Protein AF-0000000082330318 (afdb_homodimer)

Radius of gyration: 19.02 Å; Cα contacts (8 Å, |Δi|>4): 328; chains: 2; bounding box: 31×71×36 Å

Sequence (180 aa):
MSTLNDEMADVRADVEDVRAHLREEVPKCFEFDVTVGNVTYNANSDSVSVTVEPSSQAREQLSDRLGGVNVKTDGQLEFEFRFSRSEREEMSTLNDEMADVRADVEDVRAHLREEVPKCFEFDVTVGNVTYNANSDSVSVTVEPSSQAREQLSDRLGGVNVKTDGQLEFEFRFSRSEREE

pLDDT: mean 93.22, std 12.31, range [31.97, 98.69]

Structure (mmCIF, N/CA/C/O backbone):
data_AF-0000000082330318-model_v1
#
loop_
_entity.id
_entity.type
_entity.pdbx_description
1 polymer 'Uncharacterized protein'
#
loop_
_atom_site.group_PDB
_atom_site.id
_atom_site.type_symbol
_atom_site.label_atom_id
_atom_site.label_alt_id
_atom_site.label_comp_id
_atom_site.label_asym_id
_atom_site.label_entity_id
_atom_site.label_seq_id
_atom_site.pdbx_PDB_ins_code
_atom_site.Cartn_x
_atom_site.Cartn_y
_atom_site.Cartn_z
_atom_site.occupancy
_atom_site.B_iso_or_equiv
_atom_site.auth_seq_id
_atom_site.auth_comp_id
_atom_site.auth_asym_id
_atom_site.auth_atom_id
_atom_site.pdbx_PDB_model_num
ATOM 1 N N . MET A 1 1 ? -15.172 15.914 15.523 1 62.19 1 MET A N 1
ATOM 2 C CA . MET A 1 1 ? -13.742 15.641 15.547 1 62.19 1 MET A CA 1
ATOM 3 C C . MET A 1 1 ? -13.031 16.328 14.383 1 62.19 1 MET A C 1
ATOM 5 O O . MET A 1 1 ? -13.633 16.547 13.336 1 62.19 1 MET A O 1
ATOM 9 N N . SER A 1 2 ? -11.961 16.969 14.664 1 83.94 2 SER A N 1
ATOM 10 C CA . SER A 1 2 ? -11.266 17.734 13.633 1 83.94 2 SER A CA 1
ATOM 11 C C . SER A 1 2 ? -10.703 16.828 12.547 1 83.94 2 SER A C 1
ATOM 13 O O . SER A 1 2 ? -10.367 15.672 12.812 1 83.94 2 SER A O 1
ATOM 15 N N . THR A 1 3 ? -10.883 17.234 11.305 1 91.5 3 THR A N 1
ATOM 16 C CA . THR A 1 3 ? -10.289 16.5 10.195 1 91.5 3 THR A CA 1
ATOM 17 C C . THR A 1 3 ? -8.773 16.672 10.18 1 91.5 3 THR A C 1
ATOM 19 O O . THR A 1 3 ? -8.242 17.562 10.859 1 91.5 3 THR A O 1
ATOM 22 N N . LEU A 1 4 ? -8.141 15.828 9.5 1 96.12 4 LEU A N 1
ATOM 23 C CA . LEU A 1 4 ? -6.699 15.977 9.328 1 96.12 4 LEU A CA 1
ATOM 24 C C . LEU A 1 4 ? -6.355 17.328 8.719 1 96.12 4 LEU A C 1
ATOM 26 O O . LEU A 1 4 ? -5.363 17.953 9.109 1 96.12 4 LEU A O 1
ATOM 30 N N . ASN A 1 5 ? -7.23 17.781 7.801 1 96.44 5 ASN A N 1
ATOM 31 C CA . ASN A 1 5 ? -6.965 19.078 7.18 1 96.44 5 ASN A CA 1
ATOM 32 C C . ASN A 1 5 ? -7.027 20.203 8.195 1 96.44 5 ASN A C 1
ATOM 34 O O . ASN A 1 5 ? -6.227 21.141 8.141 1 96.44 5 ASN A O 1
ATOM 38 N N . ASP A 1 6 ? -7.961 20.094 9.117 1 93.94 6 ASP A N 1
ATOM 39 C CA . ASP A 1 6 ? -8.031 21.078 10.188 1 93.94 6 ASP A CA 1
ATOM 40 C C . ASP A 1 6 ? -6.742 21.109 11 1 93.94 6 ASP A C 1
ATOM 42 O O . ASP A 1 6 ? -6.23 22.172 11.336 1 93.94 6 ASP A O 1
ATOM 46 N N . GLU A 1 7 ? -6.262 19.938 11.281 1 95.25 7 GLU A N 1
ATOM 47 C CA . GLU A 1 7 ? -5.043 19.828 12.078 1 95.25 7 GLU A CA 1
ATOM 48 C C . GLU A 1 7 ? -3.83 20.328 11.312 1 95.25 7 GLU A C 1
ATOM 50 O O . GLU A 1 7 ? -2.924 20.938 11.898 1 95.25 7 GLU A O 1
ATOM 55 N N . MET A 1 8 ? -3.822 20.156 9.992 1 95.94 8 MET A N 1
ATOM 56 C CA . MET A 1 8 ? -2.701 20.562 9.141 1 95.94 8 MET A CA 1
ATOM 57 C C . MET A 1 8 ? -2.645 22.078 8.992 1 95.94 8 MET A C 1
ATOM 59 O O . MET A 1 8 ? -1.617 22.625 8.602 1 95.94 8 MET A O 1
ATOM 63 N N . ALA A 1 9 ? -3.742 22.75 9.234 1 93.75 9 ALA A N 1
ATOM 64 C CA . ALA A 1 9 ? -3.789 24.203 9.109 1 93.75 9 ALA A CA 1
ATOM 65 C C . ALA A 1 9 ? -2.77 24.859 10.031 1 93.75 9 ALA A C 1
ATOM 67 O O . ALA A 1 9 ? -2.18 25.891 9.68 1 93.75 9 ALA A O 1
ATOM 68 N N . ASP A 1 10 ? -2.535 24.312 11.086 1 93.44 10 ASP A N 1
ATOM 69 C CA . ASP A 1 10 ? -1.471 24.719 11.992 1 93.44 10 ASP A CA 1
ATOM 70 C C . ASP A 1 10 ? -0.634 23.531 12.445 1 93.44 10 ASP A C 1
ATOM 72 O O . ASP A 1 10 ? -0.519 23.25 13.641 1 93.44 10 ASP A O 1
ATOM 76 N N . VAL A 1 11 ? -0.011 22.938 11.484 1 95.62 11 VAL A N 1
ATOM 77 C CA . VAL A 1 11 ? 0.671 21.672 11.727 1 95.62 11 VAL A CA 1
ATOM 78 C C . VAL A 1 11 ? 1.813 21.891 12.719 1 95.62 11 VAL A C 1
ATOM 80 O O . VAL A 1 11 ? 2.113 21.016 13.531 1 95.62 11 VAL A O 1
ATOM 83 N N . ARG A 1 12 ? 2.467 22.953 12.805 1 92.56 12 ARG A N 1
ATOM 84 C CA . ARG A 1 12 ? 3.551 23.219 13.742 1 92.56 12 ARG A CA 1
ATOM 85 C C . ARG A 1 12 ? 3.074 23.078 15.188 1 92.56 12 ARG A C 1
ATOM 87 O O . ARG A 1 12 ? 3.762 22.484 16.016 1 92.56 12 ARG A O 1
ATOM 94 N N . ALA A 1 13 ? 1.936 23.5 15.438 1 92 13 ALA A N 1
ATOM 95 C CA . ALA A 1 13 ? 1.382 23.453 16.781 1 92 13 ALA A CA 1
ATOM 96 C C . ALA A 1 13 ? 0.729 22.094 17.062 1 92 13 ALA A C 1
ATOM 98 O O . ALA A 1 13 ? 0.623 21.688 18.219 1 92 13 ALA A O 1
ATOM 99 N N . ASP A 1 14 ? 0.419 21.422 15.961 1 92.94 14 ASP A N 1
ATOM 100 C CA . ASP A 1 14 ? -0.429 20.25 16.125 1 92.94 14 ASP A CA 1
ATOM 101 C C . ASP A 1 14 ? 0.267 18.984 15.609 1 92.94 14 ASP A C 1
ATOM 103 O O . ASP A 1 14 ? -0.392 18.016 15.25 1 92.94 14 ASP A O 1
ATOM 107 N N . VAL A 1 15 ? 1.532 18.969 15.523 1 94.75 15 VAL A N 1
ATOM 108 C CA . VAL A 1 15 ? 2.27 17.906 14.844 1 94.75 15 VAL A CA 1
ATOM 109 C C . VAL A 1 15 ? 2.014 16.562 15.531 1 94.75 15 VAL A C 1
ATOM 111 O O . VAL A 1 15 ? 1.903 15.531 14.875 1 94.75 15 VAL A O 1
ATOM 114 N N . GLU A 1 16 ? 1.898 16.578 16.859 1 95.12 16 GLU A N 1
ATOM 115 C CA . GLU A 1 16 ? 1.678 15.32 17.562 1 95.12 16 GLU A CA 1
ATOM 116 C C . GLU A 1 16 ? 0.288 14.758 17.281 1 95.12 16 GLU A C 1
ATOM 118 O O . GLU A 1 16 ? 0.117 13.547 17.156 1 95.12 16 GLU A O 1
ATOM 123 N N . ASP A 1 17 ? -0.652 15.625 17.188 1 95.94 17 ASP A N 1
ATOM 124 C CA . ASP A 1 17 ? -1.999 15.188 16.828 1 95.94 17 ASP A CA 1
ATOM 125 C C . ASP A 1 17 ? -2.039 14.641 15.406 1 95.94 17 ASP A C 1
ATOM 127 O O . ASP A 1 17 ? -2.689 13.625 15.141 1 95.94 17 ASP A O 1
ATOM 131 N N . VAL A 1 18 ? -1.348 15.297 14.523 1 96.88 18 VAL A N 1
ATOM 132 C CA . VAL A 1 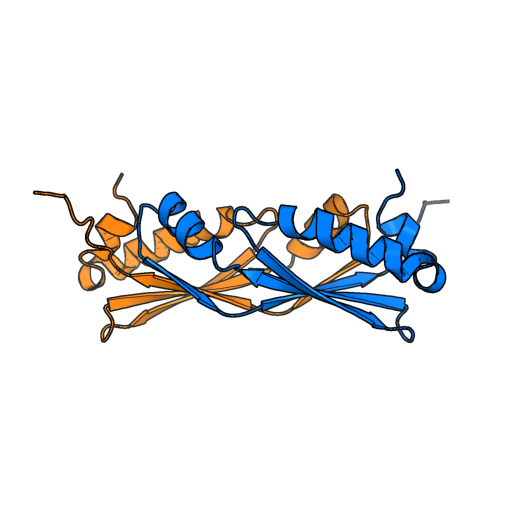18 ? -1.272 14.859 13.133 1 96.88 18 VAL A CA 1
ATOM 133 C C . VAL A 1 18 ? -0.635 13.469 13.055 1 96.88 18 VAL A C 1
ATOM 135 O O . VAL A 1 18 ? -1.151 12.578 12.383 1 96.88 18 VAL A O 1
ATOM 138 N N . ARG A 1 19 ? 0.433 13.312 13.781 1 97.06 19 ARG A N 1
ATOM 139 C CA . ARG A 1 19 ? 1.111 12.016 13.812 1 97.06 19 ARG A CA 1
ATOM 140 C C . ARG A 1 19 ? 0.176 10.922 14.305 1 97.06 19 ARG A C 1
ATOM 142 O O . ARG A 1 19 ? 0.109 9.844 13.719 1 97.06 19 ARG A O 1
ATOM 149 N N . ALA A 1 20 ? -0.522 11.219 15.375 1 96.31 20 ALA A N 1
ATOM 150 C CA . ALA A 1 20 ? -1.458 10.25 15.938 1 96.31 20 ALA A CA 1
ATOM 151 C C . ALA A 1 20 ? -2.572 9.922 14.945 1 96.31 20 ALA A C 1
ATOM 153 O O . ALA A 1 20 ? -2.945 8.758 14.781 1 96.31 20 ALA A O 1
ATOM 154 N N . HIS A 1 21 ? -3.004 10.891 14.297 1 96.81 21 HIS A N 1
ATOM 155 C CA . HIS A 1 21 ? -4.07 10.734 13.312 1 96.81 21 HIS A CA 1
ATOM 156 C C . HIS A 1 21 ? -3.625 9.852 12.156 1 96.81 21 HIS A C 1
ATOM 158 O O . HIS A 1 21 ? -4.355 8.945 11.742 1 96.81 21 HIS A O 1
ATOM 164 N N . LEU A 1 22 ? -2.486 10.094 11.656 1 97.25 22 LEU A N 1
ATOM 165 C CA . LEU A 1 22 ? -1.965 9.32 10.531 1 97.25 22 LEU A CA 1
ATOM 166 C C . LEU A 1 22 ? -1.711 7.871 10.938 1 97.25 22 LEU A C 1
ATOM 168 O O . LEU A 1 22 ? -1.995 6.949 10.172 1 97.25 22 LEU A O 1
ATOM 172 N N . ARG A 1 23 ? -1.254 7.645 12.148 1 97.31 23 ARG A N 1
ATOM 173 C CA . ARG A 1 23 ? -0.999 6.293 12.633 1 97.31 23 ARG A CA 1
ATOM 174 C C . ARG A 1 23 ? -2.299 5.508 12.773 1 97.31 23 ARG A C 1
ATOM 176 O O . ARG A 1 23 ? -2.311 4.285 12.633 1 97.31 23 ARG A O 1
ATOM 183 N N . GLU A 1 24 ? -3.344 6.227 12.984 1 96.81 24 GLU A N 1
ATOM 184 C CA . GLU A 1 24 ? -4.641 5.578 13.141 1 96.81 24 GLU A CA 1
ATOM 185 C C . GLU A 1 24 ? -5.32 5.363 11.789 1 96.81 24 GLU A C 1
ATOM 187 O O . GLU A 1 24 ? -5.898 4.301 11.539 1 96.81 24 GLU A O 1
ATOM 192 N N . GLU A 1 25 ? -5.23 6.309 10.898 1 97.25 25 GLU A N 1
ATOM 193 C CA . GLU A 1 25 ? -6.07 6.316 9.703 1 97.25 25 GLU A CA 1
ATOM 194 C C . GLU A 1 25 ? -5.355 5.668 8.523 1 97.25 25 GLU A C 1
ATOM 196 O O . GLU A 1 25 ? -5.992 5.035 7.676 1 97.25 25 GLU A O 1
ATOM 201 N N . VAL A 1 26 ? -4.039 5.801 8.438 1 97.5 26 VAL A N 1
ATOM 202 C CA . VAL A 1 26 ? -3.307 5.363 7.258 1 97.5 26 VAL A CA 1
ATOM 203 C C . VAL A 1 26 ? -3.43 3.85 7.102 1 97.5 26 VAL A C 1
ATOM 205 O O . VAL A 1 26 ? -3.67 3.35 6 1 97.5 26 VAL A O 1
ATOM 208 N N . PRO A 1 27 ? -3.395 3.049 8.18 1 98.19 27 PRO A N 1
ATOM 209 C CA . PRO A 1 27 ? -3.508 1.597 8.016 1 98.19 27 PRO A CA 1
ATOM 210 C C . PRO A 1 27 ? -4.867 1.169 7.465 1 98.19 27 PRO A C 1
ATOM 212 O O . PRO A 1 27 ? -4.973 0.125 6.816 1 98.19 27 PRO A O 1
ATOM 215 N N . LYS A 1 28 ? -5.801 1.982 7.621 1 97.69 28 LYS A N 1
ATOM 216 C CA . LYS A 1 28 ? -7.145 1.659 7.152 1 97.69 28 LYS A CA 1
ATOM 217 C C . LYS A 1 28 ? -7.238 1.759 5.633 1 97.69 28 LYS A C 1
ATOM 219 O O . LYS A 1 28 ? -8.219 1.314 5.035 1 97.69 28 LYS A O 1
ATOM 224 N N . CYS A 1 29 ? -6.281 2.324 5.051 1 98 29 CYS A N 1
ATOM 225 C CA . CYS A 1 29 ? -6.262 2.486 3.604 1 98 29 CYS A CA 1
ATOM 226 C C . CYS A 1 29 ? -5.77 1.217 2.918 1 98 29 CYS A C 1
ATOM 228 O O . CYS A 1 29 ? -5.617 1.186 1.695 1 98 29 CYS A O 1
ATOM 230 N N . PHE A 1 30 ? -5.531 0.139 3.652 1 98.31 30 PHE A N 1
ATOM 231 C CA . PHE A 1 30 ? -5.039 -1.138 3.148 1 98.31 30 PHE A CA 1
ATOM 232 C C . PHE A 1 30 ? -5.918 -2.285 3.633 1 98.31 30 PHE A C 1
ATOM 234 O O . PHE A 1 30 ? -6.406 -2.266 4.766 1 98.31 30 PHE A O 1
ATOM 241 N N . GLU A 1 31 ? -6.051 -3.293 2.822 1 97.75 31 GLU A N 1
ATOM 242 C CA . GLU A 1 31 ? -6.82 -4.48 3.186 1 97.75 31 GLU A CA 1
ATOM 243 C C . GLU A 1 31 ? -5.926 -5.535 3.834 1 97.75 31 GLU A C 1
ATOM 245 O O . GLU A 1 31 ? -6.324 -6.695 3.969 1 97.75 31 GLU A O 1
ATOM 250 N N . PHE A 1 32 ? -4.715 -5.203 4.098 1 98.31 32 PHE A N 1
ATOM 251 C CA . PHE A 1 32 ? -3.76 -6.016 4.844 1 98.31 32 PHE A CA 1
ATOM 252 C C . PHE A 1 32 ? -3.029 -5.168 5.883 1 98.31 32 PHE A C 1
ATOM 254 O O . PHE A 1 32 ? -3.029 -3.939 5.801 1 98.31 32 PHE A O 1
ATOM 261 N N . ASP A 1 33 ? -2.482 -5.816 6.828 1 98.31 33 ASP A N 1
ATOM 262 C CA . ASP A 1 33 ? -1.816 -5.117 7.926 1 98.31 33 ASP A CA 1
ATOM 263 C C . ASP A 1 33 ? -0.545 -4.422 7.445 1 98.31 33 ASP A C 1
ATOM 265 O O . ASP A 1 33 ? 0.233 -5 6.68 1 98.31 33 ASP A O 1
ATOM 269 N N . VAL A 1 34 ? -0.377 -3.203 7.906 1 98.62 34 VAL A N 1
ATOM 270 C CA . VAL A 1 34 ? 0.818 -2.445 7.547 1 98.62 34 VAL A CA 1
ATOM 271 C C . VAL A 1 34 ? 1.458 -1.865 8.805 1 98.62 34 VAL A C 1
ATOM 273 O O . VAL A 1 34 ? 0.799 -1.732 9.836 1 98.62 34 VAL A O 1
ATOM 276 N N . THR A 1 35 ? 2.752 -1.617 8.68 1 98 35 THR A N 1
ATOM 277 C CA . THR A 1 35 ? 3.496 -0.883 9.695 1 98 35 THR A CA 1
ATOM 278 C C . THR A 1 35 ? 3.717 0.564 9.266 1 98 35 THR A C 1
ATOM 280 O O . THR A 1 35 ? 4.203 0.823 8.164 1 98 35 THR A O 1
ATOM 283 N N . VAL A 1 36 ? 3.283 1.425 10.109 1 97.88 36 VAL A N 1
ATOM 284 C CA . VAL A 1 36 ? 3.57 2.84 9.906 1 97.88 36 VAL A CA 1
ATOM 285 C C . VAL A 1 36 ? 4.949 3.176 10.469 1 97.88 36 VAL A C 1
ATOM 287 O O . VAL A 1 36 ? 5.219 2.949 11.648 1 97.88 36 VAL A O 1
ATOM 290 N N . GLY A 1 37 ? 5.824 3.566 9.555 1 96.31 37 GLY A N 1
ATOM 291 C CA . GLY A 1 37 ? 7.176 3.918 9.961 1 96.31 37 GLY A CA 1
ATOM 292 C C . GLY A 1 37 ? 7.277 5.312 10.547 1 96.31 37 GLY A C 1
ATOM 293 O O . GLY A 1 37 ? 6.453 5.707 11.375 1 96.31 37 GLY A O 1
ATOM 294 N N . ASN A 1 38 ? 8.297 6 10.062 1 93.31 38 ASN A N 1
ATOM 295 C CA . ASN A 1 38 ? 8.562 7.34 10.57 1 93.31 38 ASN A CA 1
ATOM 296 C C . ASN A 1 38 ? 7.543 8.352 10.047 1 93.31 38 ASN A C 1
ATOM 298 O O . ASN A 1 38 ? 7.176 8.312 8.867 1 93.31 38 ASN A O 1
ATOM 302 N N . VAL A 1 39 ? 7.051 9.102 10.906 1 96.38 39 VAL A N 1
ATOM 303 C CA . VAL A 1 39 ? 6.254 10.273 10.57 1 96.38 39 VAL A CA 1
ATOM 304 C C . VAL A 1 39 ? 7.07 11.547 10.797 1 96.38 39 VAL A C 1
ATOM 306 O O . VAL A 1 39 ? 7.395 11.883 11.938 1 96.38 39 VAL A O 1
ATOM 309 N N . THR A 1 40 ? 7.41 12.25 9.75 1 97.19 40 THR A N 1
ATOM 310 C CA . THR A 1 40 ? 8.352 13.359 9.82 1 97.19 40 THR A CA 1
ATOM 311 C C . THR A 1 40 ? 7.684 14.672 9.414 1 97.19 40 THR A C 1
ATOM 313 O O . THR A 1 40 ? 6.945 14.711 8.422 1 97.19 40 THR A O 1
ATOM 316 N N . TYR A 1 41 ? 7.969 15.688 10.18 1 98 41 TYR A N 1
ATOM 317 C CA . TYR A 1 41 ? 7.504 17.031 9.875 1 98 41 TYR A CA 1
ATOM 318 C C . TYR A 1 41 ? 8.609 17.859 9.219 1 98 41 TYR A C 1
ATOM 320 O O . TYR A 1 41 ? 9.734 17.906 9.719 1 98 41 TYR A O 1
ATOM 328 N N . ASN A 1 42 ? 8.234 18.375 8.094 1 97.62 42 ASN A N 1
ATOM 329 C CA . ASN A 1 42 ? 9.117 19.312 7.418 1 97.62 42 ASN A CA 1
ATOM 330 C C . ASN A 1 42 ? 8.641 20.766 7.59 1 97.62 42 ASN A C 1
ATOM 332 O O . ASN A 1 42 ? 7.668 21.172 6.953 1 97.62 42 ASN A O 1
ATOM 336 N N . ALA A 1 43 ? 9.297 21.578 8.312 1 94.62 43 ALA A N 1
ATOM 337 C CA . ALA A 1 43 ? 8.898 22.938 8.664 1 94.62 43 ALA A CA 1
ATOM 338 C C . ALA A 1 43 ? 8.977 23.859 7.457 1 94.62 43 ALA A C 1
ATOM 340 O O . ALA A 1 43 ? 8.234 24.844 7.371 1 94.62 43 ALA A O 1
ATOM 341 N N . ASN A 1 44 ? 9.852 23.531 6.551 1 95.12 44 ASN A N 1
ATOM 342 C CA . ASN A 1 44 ? 10.031 24.406 5.387 1 95.12 44 ASN A CA 1
ATOM 343 C C . ASN A 1 44 ? 8.828 24.344 4.457 1 95.12 44 ASN A C 1
ATOM 345 O O . ASN A 1 44 ? 8.461 25.344 3.844 1 95.12 44 ASN A O 1
ATOM 349 N N . SER A 1 45 ? 8.164 23.219 4.387 1 94.38 45 SER A N 1
ATOM 350 C CA . SER A 1 45 ? 7.039 23.047 3.479 1 94.38 45 SER A CA 1
ATOM 351 C C . SER A 1 45 ? 5.73 22.875 4.246 1 94.38 45 SER A C 1
ATOM 353 O O . SER A 1 45 ? 4.672 22.703 3.646 1 94.38 45 SER A O 1
ATOM 355 N N . ASP A 1 46 ? 5.879 22.891 5.57 1 95.69 46 ASP A N 1
ATOM 356 C CA . ASP A 1 46 ? 4.734 22.609 6.434 1 95.69 46 ASP A CA 1
ATOM 357 C C . ASP A 1 46 ? 4.027 21.328 6.016 1 95.69 46 ASP A C 1
ATOM 359 O O . ASP A 1 46 ? 2.801 21.312 5.883 1 95.69 46 ASP A O 1
ATOM 363 N N . SER A 1 47 ? 4.781 20.281 5.789 1 97.62 47 SER A N 1
ATOM 364 C CA . SER A 1 47 ? 4.254 19 5.371 1 97.62 47 SER A CA 1
ATOM 365 C C . SER A 1 47 ? 4.637 17.891 6.359 1 97.62 47 SER A C 1
ATOM 367 O O . SER A 1 47 ? 5.598 18.047 7.117 1 97.62 47 SER A O 1
ATOM 369 N N . VAL A 1 48 ? 3.82 16.859 6.34 1 98.31 48 VAL A N 1
ATOM 370 C CA . VAL A 1 48 ? 4.105 15.672 7.133 1 98.31 48 VAL A CA 1
ATOM 371 C C . VAL A 1 48 ? 4.195 14.453 6.227 1 98.31 48 VAL A C 1
ATOM 373 O O . VAL A 1 48 ? 3.314 14.227 5.391 1 98.31 48 VAL A O 1
ATOM 376 N N . SER A 1 49 ? 5.254 13.734 6.383 1 98.19 49 SER A N 1
ATOM 377 C CA . SER A 1 49 ? 5.461 12.523 5.594 1 98.19 49 SER A CA 1
ATOM 378 C C . SER A 1 49 ? 5.402 11.273 6.469 1 98.19 49 SER A C 1
ATOM 380 O O . SER A 1 49 ? 5.898 11.281 7.598 1 98.19 49 SER A O 1
ATOM 382 N N . VAL A 1 50 ? 4.836 10.242 5.891 1 98.38 50 VAL A N 1
ATOM 383 C CA . VAL A 1 50 ? 4.75 8.969 6.598 1 98.38 50 VAL A CA 1
ATOM 384 C C . VAL A 1 50 ? 5.145 7.832 5.66 1 98.38 50 VAL A C 1
ATOM 386 O O . VAL A 1 50 ? 4.785 7.836 4.48 1 98.38 50 VAL A O 1
ATOM 389 N N . THR A 1 51 ? 5.91 6.953 6.156 1 98.44 51 THR A N 1
ATOM 390 C CA . THR A 1 51 ? 6.262 5.754 5.406 1 98.44 51 THR A CA 1
ATOM 391 C C . THR A 1 51 ? 5.445 4.559 5.887 1 98.44 51 THR A C 1
ATOM 393 O O . THR A 1 51 ? 5.191 4.414 7.086 1 98.44 51 THR A O 1
ATOM 396 N N . VAL A 1 52 ? 5.062 3.713 4.918 1 98.56 52 VAL A N 1
ATOM 397 C CA . VAL A 1 52 ? 4.254 2.541 5.234 1 98.56 52 VAL A CA 1
ATOM 398 C C . VAL A 1 52 ? 4.809 1.318 4.504 1 98.56 52 VAL A C 1
ATOM 400 O O . VAL A 1 52 ? 5.199 1.408 3.338 1 98.56 52 VAL A O 1
ATOM 403 N N . GLU A 1 53 ? 4.816 0.237 5.16 1 98.62 53 GLU A N 1
ATOM 404 C CA . GLU A 1 53 ? 5.215 -1.03 4.559 1 98.62 53 GLU A CA 1
ATOM 405 C C . GLU A 1 53 ? 4.367 -2.184 5.082 1 98.62 53 GLU A C 1
ATOM 407 O O . GLU A 1 53 ? 3.811 -2.105 6.18 1 98.62 53 GLU A O 1
ATOM 412 N N . PRO A 1 54 ? 4.242 -3.252 4.285 1 98.44 54 PRO A N 1
ATOM 413 C CA . PRO A 1 54 ? 3.525 -4.418 4.805 1 98.44 54 PRO A CA 1
ATOM 414 C C . PRO A 1 54 ? 4.133 -4.953 6.102 1 98.44 54 PRO A C 1
ATOM 416 O O . PRO A 1 54 ? 5.359 -4.984 6.242 1 98.44 54 PRO A O 1
ATOM 419 N N . SER A 1 55 ? 3.279 -5.277 7.035 1 97.88 55 SER A N 1
ATOM 420 C CA . SER A 1 55 ? 3.773 -5.82 8.297 1 97.88 55 SER A CA 1
ATOM 421 C C . SER A 1 55 ? 4.117 -7.301 8.156 1 97.88 55 SER A C 1
ATOM 423 O O . SER A 1 55 ? 3.953 -7.887 7.086 1 97.88 55 SER A O 1
ATOM 425 N N . SER A 1 56 ? 4.559 -7.914 9.266 1 95.12 56 SER A N 1
ATOM 426 C CA . SER A 1 56 ? 4.832 -9.352 9.273 1 95.12 56 SER A CA 1
ATOM 427 C C . SER A 1 56 ? 3.557 -10.156 9.078 1 95.12 56 SER A C 1
ATOM 429 O O . SER A 1 56 ? 3.594 -11.266 8.531 1 95.12 56 SER A O 1
ATOM 431 N N . GLN A 1 57 ? 2.436 -9.578 9.469 1 96.81 57 GLN A N 1
ATOM 432 C CA . GLN A 1 57 ? 1.159 -10.273 9.359 1 96.81 57 GLN A CA 1
ATOM 433 C C . GLN A 1 57 ? 0.579 -10.156 7.957 1 96.81 57 GLN A C 1
ATOM 435 O O . GLN A 1 57 ? -0.315 -10.922 7.582 1 96.81 57 GLN A O 1
ATOM 440 N N . ALA A 1 58 ? 1.095 -9.242 7.234 1 97.81 58 ALA A N 1
ATOM 441 C CA . ALA A 1 58 ? 0.553 -8.969 5.906 1 97.81 58 ALA A CA 1
ATOM 442 C C . ALA A 1 58 ? 0.666 -10.195 5.004 1 97.81 58 ALA A C 1
ATOM 444 O O . ALA A 1 58 ? -0.253 -10.492 4.238 1 97.81 58 ALA A O 1
ATOM 445 N N . ARG A 1 59 ? 1.674 -10.969 5.094 1 96.38 59 ARG A N 1
ATOM 446 C CA . ARG A 1 59 ? 1.931 -12.117 4.234 1 96.38 59 ARG A CA 1
ATOM 447 C C . ARG A 1 59 ? 0.824 -13.156 4.371 1 96.38 59 ARG A C 1
ATOM 449 O O . ARG A 1 59 ? 0.303 -13.656 3.369 1 96.38 59 ARG A O 1
ATOM 456 N N . GLU A 1 60 ? 0.53 -13.445 5.562 1 96.19 60 GLU A N 1
ATOM 457 C CA . GLU A 1 60 ? -0.518 -14.43 5.809 1 96.19 60 GLU A CA 1
ATOM 458 C C . GLU A 1 60 ? -1.872 -13.93 5.312 1 96.19 60 GLU A C 1
ATOM 460 O O . GLU A 1 60 ? -2.635 -14.688 4.707 1 96.19 60 GLU A O 1
ATOM 465 N N . GLN A 1 61 ? -2.16 -12.703 5.566 1 97.75 61 GLN A N 1
ATOM 466 C CA . GLN A 1 61 ? -3.43 -12.125 5.145 1 97.75 61 GLN A CA 1
ATOM 467 C C . GLN A 1 61 ? -3.555 -12.117 3.623 1 97.75 61 GLN A C 1
ATOM 469 O O . GLN A 1 61 ? -4.609 -12.453 3.08 1 97.75 61 GLN A O 1
ATOM 474 N N . LEU A 1 62 ? -2.459 -11.812 2.984 1 97.44 62 LEU A N 1
ATOM 475 C CA . LEU A 1 62 ? -2.449 -11.805 1.525 1 97.44 62 LEU A CA 1
ATOM 476 C C . LEU A 1 62 ? -2.561 -13.219 0.976 1 97.44 62 LEU A C 1
ATOM 478 O O . LEU A 1 62 ? -3.256 -13.453 -0.014 1 97.44 62 LEU A O 1
ATOM 482 N N . SER A 1 63 ? -1.875 -14.094 1.588 1 96.5 63 SER A N 1
ATOM 483 C CA . SER A 1 63 ? -1.975 -15.5 1.204 1 96.5 63 SER A CA 1
ATOM 484 C C . SER A 1 63 ? -3.42 -15.984 1.256 1 96.5 63 SER A C 1
ATOM 486 O O . SER A 1 63 ? -3.918 -16.578 0.293 1 96.5 63 SER A O 1
ATOM 488 N N . ASP A 1 64 ? -4.113 -15.727 2.355 1 95.75 64 ASP A N 1
ATOM 489 C CA . ASP A 1 64 ? -5.5 -16.141 2.525 1 95.75 64 ASP A CA 1
ATOM 490 C C . ASP A 1 64 ? -6.398 -15.523 1.462 1 95.75 64 ASP A C 1
ATOM 492 O O . ASP A 1 64 ? -7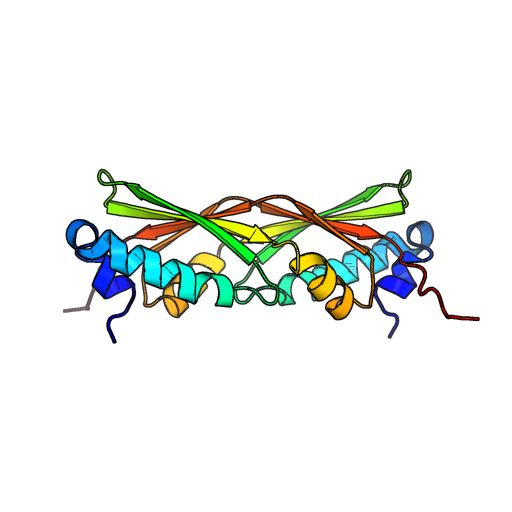.246 -16.203 0.878 1 95.75 64 ASP A O 1
ATOM 496 N N . ARG A 1 65 ? -6.129 -14.281 1.148 1 95.81 65 ARG A N 1
ATOM 497 C CA . ARG A 1 65 ? -6.969 -13.547 0.208 1 95.81 65 ARG A CA 1
ATOM 498 C C . ARG A 1 65 ? -6.742 -14.023 -1.221 1 95.81 65 ARG A C 1
ATOM 500 O O . ARG A 1 65 ? -7.664 -14.023 -2.037 1 95.81 65 ARG A O 1
ATOM 507 N N . LEU A 1 66 ? -5.504 -14.43 -1.461 1 95.31 66 LEU A N 1
ATOM 508 C CA . LEU A 1 66 ? -5.148 -14.742 -2.84 1 95.31 66 LEU A CA 1
ATOM 509 C C . LEU A 1 66 ? -5.078 -16.25 -3.049 1 95.31 66 LEU A C 1
ATOM 511 O O . LEU A 1 66 ? -4.297 -16.734 -3.875 1 95.31 66 LEU A O 1
ATOM 515 N N . GLY A 1 67 ? -5.762 -17 -2.18 1 94.5 67 GLY A N 1
ATOM 516 C CA . GLY A 1 67 ? -5.98 -18.406 -2.453 1 94.5 67 GLY A CA 1
ATOM 517 C C . GLY A 1 67 ? -4.902 -19.297 -1.877 1 94.5 67 GLY A C 1
ATOM 518 O O . GLY A 1 67 ? -4.66 -20.391 -2.387 1 94.5 67 GLY A O 1
ATOM 519 N N . GLY A 1 68 ? -4.164 -18.797 -0.935 1 95.88 68 GLY A N 1
ATOM 520 C CA . GLY A 1 68 ? -3.275 -19.656 -0.174 1 95.88 68 GLY A CA 1
ATOM 521 C C . GLY A 1 68 ? -1.866 -19.703 -0.733 1 95.88 68 GLY A C 1
ATOM 522 O O . GLY A 1 68 ? -1.083 -20.594 -0.385 1 95.88 68 GLY A O 1
ATOM 523 N N . VAL A 1 69 ? -1.525 -18.812 -1.571 1 96.88 69 VAL A N 1
ATOM 524 C CA . VAL A 1 69 ? -0.185 -18.75 -2.143 1 96.88 69 VAL A CA 1
ATOM 525 C C . VAL A 1 69 ? 0.806 -18.266 -1.082 1 96.88 69 VAL A C 1
ATOM 527 O O . VAL A 1 69 ? 0.419 -17.609 -0.116 1 96.88 69 VAL A O 1
ATOM 530 N N . ASN A 1 70 ? 2.043 -18.672 -1.247 1 96.88 70 ASN A N 1
ATOM 531 C CA . ASN A 1 70 ? 3.105 -18.031 -0.474 1 96.88 70 ASN A CA 1
ATOM 532 C C . ASN A 1 70 ? 3.389 -16.609 -0.966 1 96.88 70 ASN A C 1
ATOM 534 O O . ASN A 1 70 ? 3.496 -16.391 -2.172 1 96.88 70 ASN A O 1
ATOM 538 N N . VAL A 1 71 ? 3.512 -15.758 -0.03 1 97.88 71 VAL A N 1
ATOM 539 C CA . VAL A 1 71 ? 3.674 -14.359 -0.414 1 97.88 71 VAL A CA 1
ATOM 540 C C . VAL A 1 71 ? 4.902 -13.773 0.276 1 97.88 71 VAL A C 1
ATOM 542 O O . VAL A 1 71 ? 5.129 -14.016 1.464 1 97.88 71 VAL A O 1
ATOM 545 N N . LYS A 1 72 ? 5.672 -13.055 -0.452 1 97.88 72 LYS A N 1
ATOM 546 C CA . LYS A 1 72 ? 6.703 -12.156 0.068 1 97.88 72 LYS A CA 1
ATOM 547 C C . LYS A 1 72 ? 6.414 -10.711 -0.314 1 97.88 72 LYS A C 1
ATOM 549 O O . LYS A 1 72 ? 5.949 -10.438 -1.422 1 97.88 72 LYS A O 1
ATOM 554 N N . THR A 1 73 ? 6.715 -9.883 0.606 1 98.25 73 THR A N 1
ATOM 555 C CA . THR A 1 73 ? 6.477 -8.469 0.367 1 98.25 73 THR A CA 1
ATOM 556 C C . THR A 1 73 ? 7.762 -7.664 0.546 1 98.25 73 THR A C 1
ATOM 558 O O . THR A 1 73 ? 8.602 -8 1.388 1 98.25 73 THR A O 1
ATOM 561 N N . ASP A 1 74 ? 7.895 -6.656 -0.292 1 97.31 74 ASP A N 1
ATOM 562 C CA . ASP A 1 74 ? 9.039 -5.75 -0.21 1 97.31 74 ASP A CA 1
ATOM 563 C C . ASP A 1 74 ? 8.648 -4.336 -0.639 1 97.31 74 ASP A C 1
ATOM 565 O O . ASP A 1 74 ? 7.672 -4.148 -1.369 1 97.31 74 ASP A O 1
ATOM 569 N N . GLY A 1 75 ? 9.453 -3.41 -0.055 1 97.69 75 GLY A N 1
ATOM 570 C CA . GLY A 1 75 ? 9.25 -2.025 -0.447 1 97.69 75 GLY A CA 1
ATOM 571 C C . GLY A 1 75 ? 8.453 -1.229 0.565 1 97.69 75 GLY A C 1
ATOM 572 O O . GLY A 1 75 ? 8.07 -1.755 1.612 1 97.69 75 GLY A O 1
ATOM 573 N N . GLN A 1 76 ? 8.359 0.07 0.291 1 98.19 76 GLN A N 1
ATOM 574 C CA . GLN A 1 76 ? 7.617 1.005 1.132 1 98.19 76 GLN A CA 1
ATOM 575 C C . GLN A 1 76 ? 6.949 2.09 0.293 1 98.19 76 GLN A C 1
ATOM 577 O O . GLN A 1 76 ? 7.449 2.455 -0.772 1 98.19 76 GLN A O 1
ATOM 582 N N . LEU A 1 77 ? 5.848 2.514 0.794 1 98.5 77 LEU A N 1
ATOM 583 C CA . LEU A 1 77 ? 5.207 3.705 0.249 1 98.5 77 LEU A CA 1
ATOM 584 C C . LEU A 1 77 ? 5.426 4.906 1.161 1 98.5 77 LEU A C 1
ATOM 586 O O . LEU A 1 77 ? 5.562 4.754 2.377 1 98.5 77 LEU A O 1
ATOM 590 N N . GLU A 1 78 ? 5.484 6.02 0.537 1 98.5 78 GLU A N 1
ATOM 591 C CA . GLU A 1 78 ? 5.559 7.281 1.271 1 98.5 78 GLU A CA 1
ATOM 592 C C . GLU A 1 78 ? 4.395 8.195 0.908 1 98.5 78 GLU A C 1
ATOM 594 O O . GLU A 1 78 ? 4.07 8.359 -0.271 1 98.5 78 GLU A O 1
ATOM 599 N N . PHE A 1 79 ? 3.832 8.766 1.902 1 98.5 79 PHE A N 1
ATOM 600 C CA . PHE A 1 79 ? 2.781 9.758 1.733 1 98.5 79 PHE A CA 1
ATOM 601 C C . PHE A 1 79 ? 3.184 11.086 2.367 1 98.5 79 PHE A C 1
ATOM 603 O O . PHE A 1 79 ? 3.707 11.117 3.482 1 98.5 79 PHE A O 1
ATOM 610 N N . GLU A 1 80 ? 2.965 12.094 1.661 1 98.5 80 GLU A N 1
ATOM 611 C CA . GLU A 1 80 ? 3.164 13.438 2.193 1 98.5 80 GLU A CA 1
ATOM 612 C C . GLU A 1 80 ? 1.855 14.227 2.221 1 98.5 80 GLU A C 1
ATOM 614 O O . GLU A 1 80 ? 1.12 14.25 1.232 1 98.5 80 GLU A O 1
ATOM 619 N N . PHE A 1 81 ? 1.636 14.844 3.275 1 98.25 81 PHE A N 1
ATOM 620 C CA . PHE A 1 81 ? 0.392 15.57 3.484 1 98.25 81 PHE A CA 1
ATOM 621 C C . PHE A 1 81 ? 0.667 17.047 3.73 1 98.25 81 PHE A C 1
ATOM 623 O O . PHE A 1 81 ? 1.616 17.406 4.434 1 98.25 81 PHE A O 1
ATOM 630 N N . ARG A 1 82 ? -0.209 17.828 3.199 1 97.25 82 ARG A N 1
ATOM 631 C CA . ARG A 1 82 ? -0.171 19.281 3.396 1 97.25 82 ARG A CA 1
ATOM 632 C C . ARG A 1 82 ? -1.577 19.844 3.559 1 97.25 82 ARG A C 1
ATOM 634 O O . ARG A 1 82 ? -2.551 19.25 3.088 1 97.25 82 ARG A O 1
ATOM 641 N N . PHE A 1 83 ? -1.536 21.031 4.129 1 95.88 83 PHE A N 1
ATOM 642 C CA . PHE A 1 83 ? -2.793 21.75 4.262 1 95.88 83 PHE A CA 1
ATOM 643 C C . PHE A 1 83 ? -3.33 22.156 2.893 1 95.88 83 PHE A C 1
ATOM 645 O O . PHE A 1 83 ? -2.564 22.547 2.01 1 95.88 83 PHE A O 1
ATOM 652 N N . SER A 1 84 ? -4.625 21.891 2.76 1 93.56 84 SER A N 1
ATOM 653 C CA . SER A 1 84 ? -5.305 22.344 1.551 1 93.56 84 SER A CA 1
ATOM 654 C C . SER A 1 84 ? -6.367 23.391 1.87 1 93.56 84 SER A C 1
ATOM 656 O O . SER A 1 84 ? -7.227 23.172 2.725 1 93.56 84 SER A O 1
ATOM 658 N N . ARG A 1 85 ? -6.184 24.578 1.199 1 86.75 85 ARG A N 1
ATOM 659 C CA . ARG A 1 85 ? -7.172 25.641 1.386 1 86.75 85 ARG A CA 1
ATOM 660 C C . ARG A 1 85 ? -8.406 25.391 0.524 1 86.75 85 ARG A C 1
ATOM 662 O O . ARG A 1 85 ? -8.289 24.938 -0.613 1 86.75 85 ARG A O 1
ATOM 669 N N . SER A 1 86 ? -9.508 24.938 1.11 1 65.69 86 SER A N 1
ATOM 670 C CA . SER A 1 86 ? -10.734 24.812 0.336 1 65.69 86 SER A CA 1
ATOM 671 C C . SER A 1 86 ? -11.094 26.125 -0.359 1 65.69 86 SER A C 1
ATOM 673 O O . SER A 1 86 ? -11 27.188 0.243 1 65.69 86 SER A O 1
ATOM 675 N N . GLU A 1 87 ? -10.648 26.438 -1.573 1 54.06 87 GLU A N 1
ATOM 676 C CA . GLU A 1 87 ? -11.234 27.625 -2.18 1 54.06 87 GLU A CA 1
ATOM 677 C C . GLU A 1 87 ? -12.734 27.703 -1.939 1 54.06 87 GLU A C 1
ATOM 679 O O . GLU A 1 87 ? -13.477 26.812 -2.373 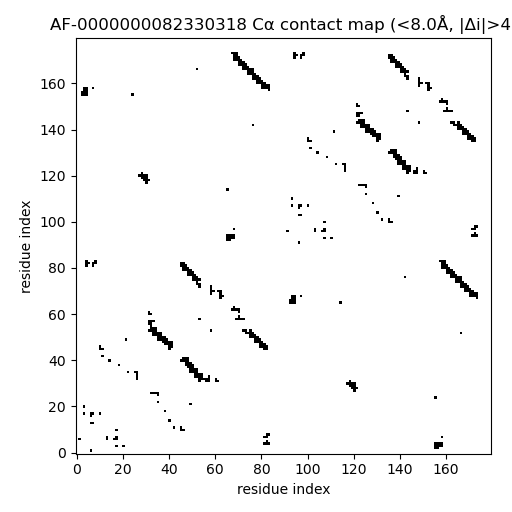1 54.06 87 GLU A O 1
ATOM 684 N N . ARG A 1 88 ? -13.219 28.031 -0.906 1 43.38 88 ARG A N 1
ATOM 685 C CA . ARG A 1 88 ? -14.617 28.438 -0.906 1 43.38 88 ARG A CA 1
ATOM 686 C C . ARG A 1 88 ? -14.867 29.5 -1.97 1 43.38 88 ARG A C 1
ATOM 688 O O . ARG A 1 88 ? -14.023 30.375 -2.207 1 43.38 88 ARG A O 1
ATOM 695 N N . GLU A 1 89 ? -15.469 29.156 -3.08 1 40.62 89 GLU A N 1
ATOM 696 C CA . GLU A 1 89 ? -16.062 30.25 -3.857 1 40.62 89 GLU A CA 1
ATOM 697 C C . GLU A 1 89 ? -16.672 31.312 -2.945 1 40.62 89 GLU A C 1
ATOM 699 O O . GLU A 1 89 ? -17.562 31.016 -2.145 1 40.62 89 GLU A O 1
ATOM 704 N N . GLU A 1 90 ? -15.898 32.25 -2.395 1 31.97 90 GLU A N 1
ATOM 705 C CA . GLU A 1 90 ? -16.609 33.5 -2.221 1 31.97 90 GLU A CA 1
ATOM 706 C C . GLU A 1 90 ? -17.188 34 -3.545 1 31.97 90 GLU A C 1
ATOM 708 O O . GLU A 1 90 ? -16.594 33.812 -4.602 1 31.97 90 GLU A O 1
ATOM 713 N N . MET B 1 1 ? -13.859 -21.703 -9.898 1 62.06 1 MET B N 1
ATOM 714 C CA . MET B 1 1 ? -12.758 -20.938 -10.477 1 62.06 1 MET B CA 1
ATOM 715 C C . MET B 1 1 ? -11.445 -21.234 -9.766 1 62.06 1 MET B C 1
ATOM 717 O O . MET B 1 1 ? -11.445 -21.609 -8.586 1 62.06 1 MET B O 1
ATOM 721 N N . SER B 1 2 ? -10.438 -21.469 -10.523 1 83.62 2 SER B N 1
ATOM 722 C CA . SER B 1 2 ? -9.156 -21.859 -9.938 1 83.62 2 SER B CA 1
ATOM 723 C C . SER B 1 2 ? -8.555 -20.734 -9.102 1 83.62 2 SER B C 1
ATOM 725 O O . SER B 1 2 ? -8.766 -19.547 -9.398 1 83.62 2 SER B O 1
ATOM 727 N N . THR B 1 3 ? -8.07 -21.094 -7.914 1 91.25 3 THR B N 1
ATOM 728 C CA . THR B 1 3 ? -7.367 -20.109 -7.086 1 91.25 3 THR B CA 1
ATOM 729 C C . THR B 1 3 ? -6.012 -19.766 -7.691 1 91.25 3 THR B C 1
ATOM 731 O O . THR B 1 3 ? -5.531 -20.453 -8.586 1 91.25 3 THR B O 1
ATOM 734 N N . LEU B 1 4 ? -5.484 -18.703 -7.258 1 96 4 LEU B N 1
ATOM 735 C CA . LEU B 1 4 ? -4.137 -18.344 -7.691 1 96 4 LEU B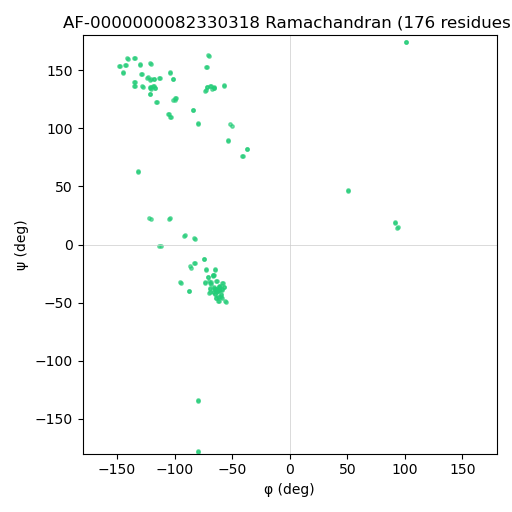 CA 1
ATOM 736 C C . LEU B 1 4 ? -3.148 -19.453 -7.371 1 96 4 LEU B C 1
ATOM 738 O O . LEU B 1 4 ? -2.244 -19.734 -8.156 1 96 4 LEU B O 1
ATOM 742 N N . ASN B 1 5 ? -3.373 -20.109 -6.211 1 96.31 5 ASN B N 1
ATOM 743 C CA . ASN B 1 5 ? -2.465 -21.203 -5.844 1 96.31 5 ASN B CA 1
ATOM 744 C C . ASN B 1 5 ? -2.541 -22.359 -6.832 1 96.31 5 ASN B C 1
ATOM 746 O O . ASN B 1 5 ? -1.521 -22.953 -7.168 1 96.31 5 ASN B O 1
ATOM 750 N N . ASP B 1 6 ? -3.744 -22.641 -7.289 1 93.69 6 ASP B N 1
ATOM 751 C CA . ASP B 1 6 ? -3.904 -23.672 -8.312 1 93.69 6 ASP B CA 1
ATOM 752 C C . ASP B 1 6 ? -3.117 -23.312 -9.57 1 93.69 6 ASP B C 1
ATOM 754 O O . ASP B 1 6 ? -2.453 -24.172 -10.156 1 93.69 6 ASP B O 1
ATOM 758 N N . GLU B 1 7 ? -3.203 -22.078 -9.93 1 95 7 GLU B N 1
ATOM 759 C CA . GLU B 1 7 ? -2.52 -21.609 -11.133 1 95 7 GLU B CA 1
ATOM 760 C C . GLU B 1 7 ? -1.005 -21.625 -10.945 1 95 7 GLU B C 1
ATOM 762 O O . GLU B 1 7 ? -0.263 -21.922 -11.883 1 95 7 GLU B O 1
ATOM 767 N N . MET B 1 8 ? -0.535 -21.359 -9.742 1 95.88 8 MET B N 1
ATOM 768 C CA . MET B 1 8 ? 0.892 -21.297 -9.438 1 95.88 8 MET B CA 1
ATOM 769 C C . MET B 1 8 ? 1.505 -22.703 -9.438 1 95.88 8 MET B C 1
ATOM 771 O O . MET B 1 8 ? 2.725 -22.844 -9.523 1 95.88 8 MET B O 1
ATOM 775 N N . ALA B 1 9 ? 0.701 -23.719 -9.25 1 93.56 9 ALA B N 1
ATOM 776 C CA . ALA B 1 9 ? 1.196 -25.094 -9.227 1 93.56 9 ALA B CA 1
ATOM 777 C C . ALA B 1 9 ? 1.916 -25.438 -10.523 1 93.56 9 ALA B C 1
ATOM 779 O O . ALA B 1 9 ? 2.896 -26.188 -10.516 1 93.56 9 ALA B O 1
ATOM 780 N N . ASP B 1 10 ? 1.493 -24.906 -11.539 1 93.25 10 ASP B N 1
ATOM 781 C CA . ASP B 1 10 ? 2.176 -25.016 -12.828 1 93.25 10 ASP B CA 1
ATOM 782 C C . ASP B 1 10 ? 2.322 -23.641 -13.477 1 93.25 10 ASP B C 1
ATOM 784 O O . ASP B 1 10 ? 1.858 -23.422 -14.602 1 93.25 10 ASP B O 1
ATOM 788 N N . VAL B 1 11 ? 3.039 -22.812 -12.789 1 95.38 11 VAL B N 1
ATOM 789 C CA . VAL B 1 11 ? 3.111 -21.422 -13.195 1 95.38 11 VAL B CA 1
ATOM 790 C C . VAL B 1 11 ? 3.766 -21.312 -14.57 1 95.38 11 VAL B C 1
ATOM 792 O O . VAL B 1 11 ? 3.406 -20.438 -15.375 1 95.38 11 VAL B O 1
ATOM 795 N N . ARG B 1 12 ? 4.641 -22.094 -14.984 1 92.25 12 ARG B N 1
ATOM 796 C CA . ARG B 1 12 ? 5.289 -22.062 -16.297 1 92.25 12 ARG B CA 1
ATOM 797 C C . ARG B 1 12 ? 4.262 -22.188 -17.422 1 92.25 12 ARG B C 1
ATOM 799 O O . ARG B 1 12 ? 4.324 -21.453 -18.406 1 92.25 12 ARG B O 1
ATOM 806 N N . ALA B 1 13 ? 3.32 -22.969 -17.219 1 91.5 13 ALA B N 1
ATOM 807 C CA . ALA B 1 13 ? 2.297 -23.203 -18.234 1 91.5 13 ALA B CA 1
ATOM 808 C C . ALA B 1 13 ? 1.181 -22.172 -18.141 1 91.5 13 ALA B C 1
ATOM 810 O O . ALA B 1 13 ? 0.479 -21.922 -19.109 1 91.5 13 ALA B O 1
ATOM 811 N N . ASP B 1 14 ? 1.137 -21.531 -16.953 1 92.62 14 ASP B N 1
ATOM 812 C CA . ASP B 1 14 ? -0.047 -20.734 -16.688 1 92.62 14 ASP B CA 1
ATOM 813 C C . ASP B 1 14 ? 0.334 -19.281 -16.406 1 92.62 14 ASP B C 1
ATOM 815 O O . ASP B 1 14 ? -0.41 -18.562 -15.734 1 92.62 14 ASP B O 1
ATOM 819 N N . VAL B 1 15 ? 1.44 -18.859 -16.844 1 94.56 15 VAL B N 1
ATOM 820 C CA . VAL B 1 15 ? 1.989 -17.562 -16.438 1 94.56 15 VAL B CA 1
ATOM 821 C C . VAL B 1 15 ? 1.047 -16.438 -16.859 1 94.56 15 VAL B C 1
ATOM 823 O O . VAL B 1 15 ? 0.866 -15.461 -16.141 1 94.56 15 VAL B O 1
ATOM 826 N N . GLU B 1 16 ? 0.421 -16.578 -18.016 1 95 16 GLU B N 1
ATOM 827 C CA . GLU B 1 16 ? -0.473 -15.523 -18.5 1 95 16 GLU B CA 1
ATOM 828 C C . GLU B 1 16 ? -1.731 -15.438 -17.641 1 95 16 GLU B C 1
ATOM 830 O O . GLU B 1 16 ? -2.225 -14.344 -17.359 1 95 16 GLU B O 1
ATOM 835 N N . ASP B 1 17 ? -2.188 -16.562 -17.25 1 95.81 17 ASP B N 1
ATOM 836 C CA . ASP B 1 17 ? -3.344 -16.578 -16.359 1 95.81 17 ASP B CA 1
ATOM 837 C C . ASP B 1 17 ? -2.998 -15.984 -15 1 95.81 17 ASP B C 1
ATOM 839 O O . ASP B 1 17 ? -3.789 -15.227 -14.422 1 95.81 17 ASP B O 1
ATOM 843 N N . VAL B 1 18 ? -1.846 -16.297 -14.516 1 96.81 18 VAL B N 1
ATOM 844 C CA . VAL B 1 18 ? -1.378 -15.766 -13.234 1 96.81 18 VAL B CA 1
ATOM 845 C C . VAL B 1 18 ? -1.266 -14.242 -13.32 1 96.81 18 VAL B C 1
ATOM 847 O O . VAL B 1 18 ? -1.74 -13.531 -12.43 1 96.81 18 VAL B O 1
ATOM 850 N N . ARG B 1 19 ? -0.691 -13.773 -14.391 1 97 19 ARG B N 1
ATOM 851 C CA . ARG B 1 19 ? -0.555 -12.336 -14.586 1 97 19 ARG B CA 1
ATOM 852 C C . ARG B 1 19 ? -1.918 -11.656 -14.594 1 97 19 ARG B C 1
ATOM 854 O O . ARG B 1 19 ? -2.102 -10.617 -13.953 1 97 19 ARG B O 1
ATOM 861 N N . ALA B 1 20 ? -2.838 -12.258 -15.305 1 96.25 20 ALA B N 1
ATOM 862 C CA . ALA B 1 20 ? -4.184 -11.695 -15.383 1 96.25 20 ALA B CA 1
ATOM 863 C C . ALA B 1 20 ? -4.855 -11.695 -14.008 1 96.25 20 ALA B C 1
ATOM 865 O O . ALA B 1 20 ? -5.5 -10.711 -13.625 1 96.25 20 ALA B O 1
ATOM 866 N N . HIS B 1 21 ? -4.645 -12.703 -13.328 1 96.75 21 HIS B N 1
ATOM 867 C CA . HIS B 1 21 ? -5.223 -12.836 -11.992 1 96.75 21 HIS B CA 1
ATOM 868 C C . HIS B 1 21 ? -4.68 -11.773 -11.047 1 96.75 21 HIS B C 1
ATOM 870 O O . HIS B 1 21 ? -5.441 -11.141 -10.32 1 96.75 21 HIS B O 1
ATOM 876 N N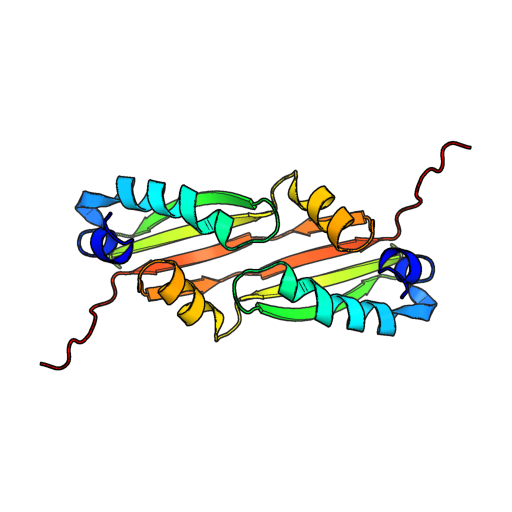 . LEU B 1 22 ? -3.424 -11.586 -11.062 1 97.19 22 LEU B N 1
ATOM 877 C CA . LEU B 1 22 ? -2.789 -10.609 -10.188 1 97.19 22 LEU B CA 1
ATOM 878 C C . LEU B 1 22 ? -3.217 -9.188 -10.547 1 97.19 22 LEU B C 1
ATOM 880 O O . LEU B 1 22 ? -3.463 -8.367 -9.672 1 97.19 22 LEU B O 1
ATOM 884 N N . ARG B 1 23 ? -3.381 -8.906 -11.812 1 97.25 23 ARG B N 1
ATOM 885 C CA . ARG B 1 23 ? -3.807 -7.582 -12.266 1 97.25 23 ARG B CA 1
ATOM 886 C C . ARG B 1 23 ? -5.238 -7.293 -11.828 1 97.25 23 ARG B C 1
ATOM 888 O O . ARG B 1 23 ? -5.605 -6.137 -11.602 1 97.25 23 ARG B O 1
ATOM 895 N N . GLU B 1 24 ? -5.973 -8.336 -11.641 1 96.75 24 GLU B N 1
ATOM 896 C CA . GLU B 1 24 ? -7.363 -8.18 -11.227 1 96.75 24 GLU B CA 1
ATOM 897 C C . GLU B 1 24 ? -7.48 -8.102 -9.711 1 96.75 24 GLU B C 1
ATOM 899 O O . GLU B 1 24 ? -8.234 -7.285 -9.18 1 96.75 24 GLU B O 1
ATOM 904 N N . GLU B 1 25 ? -6.73 -8.891 -9.008 1 97.19 25 GLU B N 1
ATOM 905 C CA . GLU B 1 25 ? -6.973 -9.094 -7.582 1 97.19 25 GLU B CA 1
ATOM 906 C C . GLU B 1 25 ? -6.113 -8.164 -6.734 1 97.19 25 GLU B C 1
ATOM 908 O O . GLU B 1 25 ? -6.535 -7.719 -5.664 1 97.19 25 GLU B O 1
ATOM 913 N N . VAL B 1 26 ? -4.922 -7.836 -7.207 1 97.44 26 VAL B N 1
ATOM 914 C CA . VAL B 1 26 ? -3.973 -7.098 -6.383 1 97.44 26 VAL B CA 1
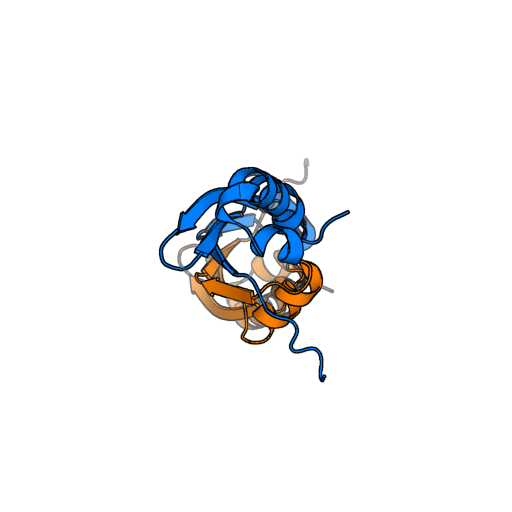ATOM 915 C C . VAL B 1 26 ? -4.523 -5.703 -6.086 1 97.44 26 VAL B C 1
ATOM 917 O O . VAL B 1 26 ? -4.461 -5.234 -4.945 1 97.44 26 VAL B O 1
ATOM 920 N N . PRO B 1 27 ? -5.188 -5.016 -7.023 1 98.19 27 PRO B N 1
ATOM 921 C CA . PRO B 1 27 ? -5.707 -3.68 -6.73 1 98.19 27 PRO B CA 1
ATOM 922 C C . PRO B 1 27 ? -6.793 -3.695 -5.656 1 98.19 27 PRO B C 1
ATOM 924 O O . PRO B 1 27 ? -6.98 -2.703 -4.949 1 98.19 27 PRO B O 1
ATOM 927 N N . LYS B 1 28 ? -7.383 -4.777 -5.473 1 97.75 28 LYS B N 1
ATOM 928 C CA . LYS B 1 28 ? -8.453 -4.895 -4.492 1 97.75 28 LYS B CA 1
ATOM 929 C C . LYS B 1 28 ? -7.902 -4.91 -3.07 1 97.75 28 LYS B C 1
ATOM 931 O O . LYS B 1 28 ? -8.656 -4.781 -2.104 1 97.75 28 LYS B O 1
ATOM 936 N N . CYS B 1 29 ? -6.652 -5.074 -2.971 1 97.94 29 CYS B N 1
ATOM 937 C CA . CYS B 1 29 ? -6.016 -5.117 -1.659 1 97.94 29 CYS B CA 1
ATOM 938 C C . CYS B 1 29 ? -5.746 -3.711 -1.137 1 97.94 29 CYS B C 1
ATOM 940 O O . CYS B 1 29 ? -5.148 -3.543 -0.073 1 97.94 29 CYS B O 1
ATOM 942 N N . PHE B 1 30 ? -6.195 -2.67 -1.833 1 98.31 30 PHE B N 1
ATOM 943 C CA . PHE B 1 30 ? -6 -1.27 -1.476 1 98.31 30 PHE B CA 1
ATOM 944 C C . PHE B 1 30 ? -7.328 -0.52 -1.481 1 98.31 30 PHE B C 1
ATOM 946 O O . PHE B 1 30 ? -8.195 -0.785 -2.318 1 98.31 30 PHE B O 1
ATOM 953 N N . GLU B 1 31 ? -7.453 0.435 -0.599 1 97.81 31 GLU B N 1
ATOM 954 C CA . GLU B 1 31 ? -8.648 1.269 -0.538 1 97.81 31 GLU B CA 1
ATOM 955 C C . GLU B 1 31 ? -8.5 2.516 -1.405 1 97.81 31 GLU B C 1
ATOM 957 O O . GLU B 1 31 ? -9.266 3.471 -1.27 1 97.81 31 GLU B O 1
ATOM 962 N N . PHE B 1 32 ? -7.461 2.582 -2.162 1 98.31 32 PHE B N 1
ATOM 963 C CA . PHE B 1 32 ? -7.215 3.611 -3.168 1 98.31 32 PHE B CA 1
ATOM 964 C C . PHE B 1 32 ? -6.715 2.992 -4.465 1 98.31 32 PHE B C 1
ATOM 966 O O . PHE B 1 32 ? -6.273 1.841 -4.48 1 98.31 32 PHE B O 1
ATOM 973 N N . ASP B 1 33 ? -6.832 3.73 -5.504 1 98.31 33 ASP B N 1
ATOM 974 C CA . ASP B 1 33 ? -6.465 3.221 -6.82 1 98.31 33 ASP B CA 1
ATOM 975 C C . ASP B 1 33 ? -4.953 3.027 -6.934 1 98.31 33 ASP B C 1
ATOM 977 O O . ASP B 1 33 ? -4.18 3.883 -6.496 1 98.31 33 ASP B O 1
ATOM 981 N N . VAL B 1 34 ? -4.578 1.889 -7.516 1 98.69 34 VAL B N 1
ATOM 982 C CA . VAL B 1 34 ? -3.16 1.604 -7.715 1 98.69 34 VAL B CA 1
ATOM 983 C C . VAL B 1 34 ? -2.916 1.187 -9.164 1 98.69 34 VAL B C 1
ATOM 985 O O . VAL B 1 34 ? -3.842 0.766 -9.859 1 98.69 34 VAL B O 1
ATOM 988 N N . THR B 1 35 ? -1.681 1.421 -9.586 1 98.06 35 THR B N 1
ATOM 989 C CA . THR B 1 35 ? -1.197 0.908 -10.867 1 98.06 35 THR B CA 1
ATOM 990 C C . THR B 1 35 ? -0.361 -0.352 -10.664 1 98.06 35 THR B C 1
ATOM 992 O O . THR B 1 35 ? 0.575 -0.358 -9.859 1 98.06 35 THR B O 1
ATOM 995 N N . VAL B 1 36 ? -0.786 -1.372 -11.336 1 97.88 36 VAL B N 1
ATOM 996 C CA . VAL B 1 36 ? 0.011 -2.594 -11.352 1 97.88 36 VAL B CA 1
ATOM 997 C C . VAL B 1 36 ? 1.086 -2.494 -12.43 1 97.88 36 VAL B C 1
ATOM 999 O O . VAL B 1 36 ? 0.777 -2.273 -13.602 1 97.88 36 VAL B O 1
ATOM 1002 N N . GLY B 1 37 ? 2.328 -2.508 -11.945 1 96.31 37 GLY B N 1
ATOM 1003 C CA . GLY B 1 37 ? 3.445 -2.418 -12.875 1 96.31 37 GLY B CA 1
ATOM 1004 C C . GLY B 1 37 ? 3.766 -3.738 -13.547 1 96.31 37 GLY B C 1
ATOM 1005 O O . GLY B 1 37 ? 2.863 -4.438 -14.016 1 96.31 37 GLY B O 1
ATOM 1006 N N . ASN B 1 38 ? 5.055 -3.994 -13.555 1 93.62 38 ASN B N 1
ATOM 1007 C CA . ASN B 1 38 ? 5.527 -5.207 -14.219 1 93.62 38 ASN B CA 1
ATOM 1008 C C . ASN B 1 38 ? 5.188 -6.457 -13.406 1 93.62 38 ASN B C 1
ATOM 1010 O O . ASN B 1 38 ? 5.32 -6.461 -12.188 1 93.62 38 ASN B O 1
ATOM 1014 N N . VAL B 1 39 ? 4.684 -7.387 -14.07 1 96.44 39 VAL B N 1
ATOM 1015 C CA . VAL B 1 39 ? 4.523 -8.734 -13.531 1 96.44 39 VAL B CA 1
ATOM 1016 C C . VAL B 1 39 ? 5.555 -9.672 -14.156 1 96.44 39 VAL B C 1
ATOM 1018 O O . VAL B 1 39 ? 5.488 -9.961 -15.352 1 96.44 39 VAL B O 1
ATOM 1021 N N . THR B 1 40 ? 6.496 -10.141 -13.383 1 97.19 40 THR B N 1
ATOM 1022 C CA . THR B 1 40 ? 7.641 -10.875 -13.914 1 97.19 40 THR B CA 1
ATOM 1023 C C . THR B 1 40 ? 7.672 -12.297 -13.359 1 97.19 40 THR B C 1
ATOM 1025 O O . THR B 1 40 ? 7.453 -12.516 -12.164 1 97.19 40 THR B O 1
ATOM 1028 N N . TYR B 1 41 ? 7.945 -13.219 -14.266 1 98 41 TYR B N 1
ATOM 1029 C CA . TYR B 1 41 ? 8.125 -14.617 -13.898 1 98 41 TYR B CA 1
ATOM 1030 C C . TYR B 1 41 ? 9.602 -14.969 -13.789 1 98 41 TYR B C 1
ATOM 1032 O O . TYR B 1 41 ? 10.383 -14.664 -14.688 1 98 41 TYR B O 1
ATOM 1040 N N . ASN B 1 42 ? 9.898 -15.508 -12.648 1 97.5 42 ASN B N 1
ATOM 1041 C CA . ASN B 1 42 ? 11.234 -16.047 -12.445 1 97.5 42 ASN B CA 1
ATOM 1042 C C . ASN B 1 42 ? 11.25 -17.562 -12.516 1 97.5 42 ASN B C 1
ATOM 1044 O O . ASN B 1 42 ? 10.812 -18.234 -11.578 1 97.5 42 ASN B O 1
ATOM 1048 N N . ALA B 1 43 ? 11.797 -18.172 -13.5 1 94.44 43 ALA B N 1
ATOM 1049 C CA . ALA B 1 43 ? 11.773 -19.609 -13.766 1 94.44 43 ALA B CA 1
ATOM 1050 C C . ALA B 1 43 ? 12.633 -20.359 -12.75 1 94.44 43 ALA B C 1
ATOM 1052 O O . ALA B 1 43 ? 12.359 -21.516 -12.445 1 94.44 43 ALA B O 1
ATOM 1053 N N . ASN B 1 44 ? 13.641 -19.688 -12.234 1 94.81 44 ASN B N 1
ATOM 1054 C CA . ASN B 1 44 ? 14.547 -20.344 -11.305 1 94.81 44 ASN B CA 1
ATOM 1055 C C . ASN B 1 44 ? 13.867 -20.641 -9.969 1 94.81 44 ASN B C 1
ATOM 1057 O O . ASN B 1 44 ? 14.141 -21.656 -9.336 1 94.81 44 ASN B O 1
ATOM 1061 N N . SER B 1 45 ? 12.961 -19.781 -9.562 1 94 45 SER B N 1
ATOM 1062 C CA . SER B 1 45 ? 12.305 -19.938 -8.273 1 94 45 SER B CA 1
ATOM 1063 C C . SER B 1 45 ? 10.828 -20.281 -8.445 1 94 45 SER B C 1
ATOM 1065 O O . SER B 1 45 ? 10.102 -20.438 -7.461 1 94 45 SER B O 1
ATOM 1067 N N . ASP B 1 46 ? 10.43 -20.344 -9.719 1 95.5 46 ASP B N 1
ATOM 1068 C CA . ASP B 1 46 ? 9.016 -20.531 -10.039 1 95.5 46 ASP B CA 1
ATOM 1069 C C . ASP B 1 46 ? 8.141 -19.547 -9.289 1 95.5 46 ASP B C 1
ATOM 1071 O O . ASP B 1 46 ? 7.133 -19.922 -8.688 1 95.5 46 ASP B O 1
ATOM 1075 N N . SER B 1 47 ? 8.523 -18.281 -9.281 1 97.5 47 SER B N 1
ATOM 1076 C CA . SER B 1 47 ? 7.797 -17.203 -8.602 1 97.5 47 SER B CA 1
ATOM 1077 C C . SER B 1 47 ? 7.367 -16.125 -9.578 1 97.5 47 SER B C 1
ATOM 1079 O O . SER B 1 47 ? 7.938 -15.992 -10.664 1 97.5 47 SER B O 1
ATOM 1081 N N . VAL B 1 48 ? 6.328 -15.438 -9.18 1 98.25 48 VAL B N 1
ATOM 1082 C CA . VAL B 1 48 ? 5.859 -14.281 -9.938 1 98.25 48 VAL B CA 1
ATOM 1083 C C . VAL B 1 48 ? 5.883 -13.039 -9.055 1 98.25 48 VAL B C 1
ATOM 1085 O O . VAL B 1 48 ? 5.379 -13.062 -7.926 1 98.25 48 VAL B O 1
ATOM 1088 N N . SER B 1 49 ? 6.48 -12.008 -9.555 1 98.19 49 SER B N 1
ATOM 1089 C CA . SER B 1 49 ? 6.562 -10.75 -8.828 1 98.19 49 SER B CA 1
ATOM 1090 C C . SER B 1 49 ? 5.754 -9.656 -9.523 1 98.19 49 SER B C 1
ATOM 1092 O O . SER B 1 49 ? 5.734 -9.578 -10.758 1 98.19 49 SER B O 1
ATOM 1094 N N . VAL B 1 50 ? 5.156 -8.852 -8.695 1 98.38 50 VAL B N 1
ATOM 1095 C CA . VAL B 1 50 ? 4.383 -7.73 -9.219 1 98.38 50 VAL B CA 1
ATOM 1096 C C . VAL B 1 50 ? 4.711 -6.461 -8.438 1 98.38 50 VAL B C 1
ATOM 1098 O O . VAL B 1 50 ? 4.875 -6.504 -7.215 1 98.38 50 VAL B O 1
ATOM 1101 N N . THR B 1 51 ? 4.875 -5.422 -9.133 1 98.44 51 THR B N 1
ATOM 1102 C CA . THR B 1 51 ? 5.078 -4.125 -8.5 1 98.44 51 THR B CA 1
ATOM 1103 C C . THR B 1 51 ? 3.793 -3.303 -8.531 1 98.44 51 THR B C 1
ATOM 1105 O O . THR B 1 51 ? 3.049 -3.34 -9.516 1 98.44 51 THR B O 1
ATOM 1108 N N . VAL B 1 52 ? 3.566 -2.568 -7.43 1 98.56 52 VAL B N 1
ATOM 1109 C CA . VAL B 1 52 ? 2.357 -1.761 -7.309 1 98.56 52 VAL B CA 1
ATOM 1110 C C . VAL B 1 52 ? 2.711 -0.374 -6.777 1 98.56 52 VAL B C 1
ATOM 1112 O O . VAL B 1 52 ? 3.539 -0.242 -5.875 1 98.56 52 VAL B O 1
ATOM 1115 N N . GLU B 1 53 ? 2.096 0.6 -7.305 1 98.62 53 GLU B N 1
ATOM 1116 C CA . GLU B 1 53 ? 2.254 1.968 -6.82 1 98.62 53 GLU B CA 1
ATOM 1117 C C . GLU B 1 53 ? 0.934 2.73 -6.879 1 98.62 53 GLU B C 1
ATOM 1119 O O . GLU B 1 53 ? 0.05 2.395 -7.668 1 98.62 53 GLU B O 1
ATOM 1124 N N . PRO B 1 54 ? 0.789 3.748 -6.027 1 98.44 54 PRO B N 1
ATOM 1125 C CA . PRO B 1 54 ? -0.421 4.566 -6.141 1 98.44 54 PRO B CA 1
ATOM 1126 C C . PRO B 1 54 ? -0.593 5.176 -7.527 1 98.44 54 PRO B C 1
ATOM 1128 O O . PRO B 1 54 ? 0.386 5.605 -8.148 1 98.44 54 PRO B O 1
ATOM 1131 N N . SER B 1 55 ? -1.799 5.141 -8.016 1 97.94 55 SER B N 1
ATOM 1132 C CA . SER B 1 55 ? -2.057 5.727 -9.328 1 97.94 55 SER B CA 1
ATOM 1133 C C . SER B 1 55 ? -2.197 7.242 -9.242 1 97.94 55 SER B C 1
ATOM 1135 O O . SER B 1 55 ? -2.107 7.816 -8.148 1 97.94 55 SER B O 1
ATOM 1137 N N . SER B 1 56 ? -2.477 7.879 -10.375 1 95.19 56 SER B N 1
ATOM 1138 C CA . SER B 1 56 ? -2.719 9.32 -10.398 1 95.19 56 SER B CA 1
ATOM 1139 C C . SER B 1 56 ? -4.004 9.672 -9.656 1 95.19 56 SER B C 1
ATOM 1141 O O . SER B 1 56 ? -4.125 10.766 -9.109 1 95.19 56 SER B O 1
ATOM 1143 N N . GLN B 1 57 ? -4.922 8.719 -9.602 1 96.81 57 GLN B N 1
ATOM 1144 C CA . GLN B 1 57 ? -6.207 8.961 -8.953 1 96.81 57 GLN B CA 1
ATOM 1145 C C . GLN B 1 57 ? -6.105 8.758 -7.441 1 96.81 57 GLN B C 1
ATOM 1147 O O . GLN B 1 57 ? -6.98 9.195 -6.691 1 96.81 57 GLN B O 1
ATOM 1152 N N . ALA B 1 58 ? -5.062 8.117 -7.055 1 97.81 58 ALA B N 1
ATOM 1153 C CA . ALA B 1 58 ? -4.906 7.766 -5.645 1 97.81 58 ALA B CA 1
ATOM 1154 C C . ALA B 1 58 ? -4.867 9.016 -4.773 1 97.81 58 ALA B C 1
ATOM 1156 O O . ALA B 1 58 ? -5.453 9.047 -3.688 1 97.81 58 ALA B O 1
ATOM 1157 N N . ARG B 1 59 ? -4.301 10.078 -5.195 1 96.44 59 ARG B N 1
ATOM 1158 C CA . ARG B 1 59 ? -4.129 11.312 -4.43 1 96.44 59 ARG B CA 1
ATOM 1159 C C . ARG B 1 59 ? -5.48 11.906 -4.043 1 96.44 59 ARG B C 1
ATOM 1161 O O . ARG B 1 59 ? -5.695 12.266 -2.885 1 96.44 59 ARG B O 1
ATOM 1168 N N . GLU B 1 60 ? -6.305 11.984 -4.992 1 96.31 60 GLU B N 1
ATOM 1169 C CA . GLU B 1 60 ? -7.625 12.539 -4.73 1 96.31 60 GLU B CA 1
ATOM 1170 C C . GLU B 1 60 ? -8.422 11.656 -3.779 1 96.31 60 GLU B C 1
ATOM 1172 O O . GLU B 1 60 ? -9.086 12.156 -2.869 1 96.31 60 GLU B O 1
ATOM 1177 N N . GLN B 1 61 ? -8.359 10.391 -3.984 1 97.81 61 GLN B N 1
ATOM 1178 C CA . GLN B 1 61 ? -9.086 9.445 -3.141 1 97.81 61 GLN B CA 1
ATOM 1179 C C . GLN B 1 61 ? -8.586 9.508 -1.698 1 97.81 61 GLN B C 1
ATOM 1181 O O . GLN B 1 61 ? -9.391 9.508 -0.76 1 97.81 61 GLN B O 1
ATOM 1186 N N . LEU B 1 62 ? -7.289 9.625 -1.579 1 97.5 62 LEU B N 1
ATOM 1187 C CA . LEU B 1 62 ? -6.703 9.727 -0.247 1 97.5 62 LEU B CA 1
ATOM 1188 C C . LEU B 1 62 ? -7.055 11.055 0.404 1 97.5 62 LEU B C 1
ATOM 1190 O O . LEU B 1 62 ? -7.336 11.109 1.604 1 97.5 62 LEU B O 1
ATOM 1194 N N . SER B 1 63 ? -7.012 12.07 -0.358 1 96.56 63 SER B N 1
ATOM 1195 C CA . SER B 1 63 ? -7.414 13.383 0.137 1 96.56 63 SER B CA 1
ATOM 1196 C C . SER B 1 63 ? -8.836 13.352 0.694 1 96.56 63 SER B C 1
ATOM 1198 O O . SER B 1 63 ? -9.078 13.797 1.816 1 96.56 63 SER B O 1
ATOM 1200 N N . ASP B 1 64 ? -9.773 12.789 -0.054 1 95.81 64 ASP B N 1
ATOM 1201 C CA . ASP B 1 64 ? -11.172 12.711 0.368 1 95.81 64 ASP B CA 1
ATOM 1202 C C . ASP B 1 64 ? -11.312 11.898 1.65 1 95.81 64 ASP B C 1
ATOM 1204 O O . ASP B 1 64 ? -12.031 12.297 2.568 1 95.81 64 ASP B O 1
ATOM 1208 N N . ARG B 1 65 ? -10.539 10.836 1.741 1 95.94 65 ARG B N 1
ATOM 1209 C CA . ARG B 1 65 ? -10.641 9.922 2.877 1 95.94 65 ARG B CA 1
ATOM 1210 C C . ARG B 1 65 ? -10.039 10.547 4.133 1 95.94 65 ARG B C 1
ATOM 1212 O O . ARG B 1 65 ? -10.508 10.297 5.246 1 95.94 65 ARG B O 1
ATOM 1219 N N . LEU B 1 66 ? -9.016 11.352 3.889 1 95.44 66 LEU B N 1
ATOM 1220 C CA . LEU B 1 66 ? -8.273 11.867 5.035 1 95.44 66 LEU B CA 1
ATOM 1221 C C . LEU B 1 66 ? -8.633 13.32 5.312 1 95.44 66 LEU B C 1
ATOM 1223 O O . LEU B 1 66 ? -7.801 14.094 5.793 1 95.44 66 LEU B O 1
ATOM 1227 N N . GLY B 1 67 ? -9.812 13.734 4.855 1 94.56 67 GLY B N 1
ATOM 1228 C CA . GLY B 1 67 ? -10.367 15 5.297 1 94.56 67 GLY B CA 1
ATOM 1229 C C . GLY B 1 67 ? -9.977 16.172 4.406 1 94.56 67 GLY B C 1
ATOM 1230 O O . GLY B 1 67 ? -9.938 17.312 4.855 1 94.56 67 GLY B O 1
ATOM 1231 N N . GLY B 1 68 ? -9.555 15.875 3.207 1 95.94 68 GLY B N 1
ATOM 1232 C CA . GLY B 1 68 ? -9.383 16.938 2.223 1 95.94 68 GLY B CA 1
ATOM 1233 C C . GLY B 1 68 ? -7.977 17.5 2.176 1 95.94 68 GLY B C 1
ATOM 1234 O O . GLY B 1 68 ? -7.742 18.562 1.603 1 95.94 68 GLY B O 1
ATOM 1235 N N . VAL B 1 69 ? -7.059 16.828 2.754 1 96.94 69 VAL B N 1
ATOM 1236 C CA . VAL B 1 69 ? -5.664 17.266 2.742 1 96.94 69 VAL B CA 1
ATOM 1237 C C . VAL B 1 69 ? -5.074 17.062 1.347 1 96.94 69 VAL B C 1
ATOM 1239 O O . VAL B 1 69 ? -5.562 16.25 0.566 1 96.94 69 VAL B O 1
ATOM 1242 N N . ASN B 1 70 ? -4.086 17.875 1.033 1 96.94 70 ASN B N 1
ATOM 1243 C CA . ASN B 1 70 ? -3.271 17.578 -0.142 1 96.94 70 ASN B CA 1
ATOM 1244 C C . ASN B 1 70 ? -2.357 16.391 0.09 1 96.94 70 ASN B C 1
ATOM 1246 O O . ASN B 1 70 ? -1.712 16.281 1.135 1 96.94 70 ASN B O 1
ATOM 1250 N N . VAL B 1 71 ? -2.326 15.562 -0.881 1 97.94 71 VAL B N 1
ATOM 1251 C CA . VAL B 1 71 ? -1.565 14.336 -0.698 1 97.94 71 VAL B CA 1
ATOM 1252 C C . VAL B 1 71 ? -0.593 14.148 -1.861 1 97.94 71 VAL B C 1
ATOM 1254 O O . VAL B 1 71 ? -0.951 14.375 -3.02 1 97.94 71 VAL B O 1
ATOM 1257 N N . LYS B 1 72 ? 0.594 13.781 -1.556 1 97.94 72 LYS B N 1
ATOM 1258 C CA . LYS B 1 72 ? 1.564 13.25 -2.506 1 97.94 72 LYS B CA 1
ATOM 1259 C C . LYS B 1 72 ? 1.951 11.812 -2.148 1 97.94 72 LYS B C 1
ATOM 1261 O O . LYS B 1 72 ? 2.078 11.477 -0.97 1 97.94 72 LYS B O 1
ATOM 1266 N N . THR B 1 73 ? 2.119 11.07 -3.17 1 98.25 73 THR B N 1
ATOM 1267 C CA . THR B 1 73 ? 2.488 9.672 -2.959 1 98.25 73 THR B CA 1
ATOM 1268 C C . THR B 1 73 ? 3.787 9.344 -3.688 1 98.25 73 THR B C 1
ATOM 1270 O O . THR B 1 73 ? 4.059 9.883 -4.762 1 98.25 73 THR B O 1
ATOM 1273 N N . ASP B 1 74 ? 4.574 8.484 -3.039 1 97.31 74 ASP B N 1
ATOM 1274 C CA . ASP B 1 74 ? 5.82 8.016 -3.631 1 97.31 74 ASP B CA 1
ATOM 1275 C C . ASP B 1 74 ? 6.129 6.582 -3.189 1 97.31 74 ASP B C 1
ATOM 1277 O O . ASP B 1 74 ? 5.648 6.133 -2.146 1 97.31 74 ASP B O 1
ATOM 1281 N N . GLY B 1 75 ? 6.895 5.934 -4.102 1 97.69 75 GLY B N 1
ATOM 1282 C CA . GLY B 1 75 ? 7.34 4.594 -3.762 1 97.69 75 GLY B CA 1
ATOM 1283 C C . GLY B 1 75 ? 6.523 3.506 -4.438 1 97.69 75 GLY B C 1
ATOM 1284 O O . GLY B 1 75 ? 5.609 3.797 -5.207 1 97.69 75 GLY B O 1
ATOM 1285 N N . GLN B 1 76 ? 6.988 2.285 -4.242 1 98.25 76 GLN B N 1
ATOM 1286 C CA . GLN B 1 76 ? 6.348 1.096 -4.793 1 98.25 76 GLN B CA 1
ATOM 1287 C C . GLN B 1 76 ? 6.465 -0.087 -3.836 1 98.25 76 GLN B C 1
ATOM 1289 O O . GLN B 1 76 ? 7.441 -0.192 -3.09 1 98.25 76 GLN B O 1
ATOM 1294 N N . LEU B 1 77 ? 5.469 -0.889 -3.885 1 98.5 77 LEU B N 1
ATOM 1295 C CA . LEU B 1 77 ? 5.527 -2.184 -3.215 1 98.5 77 LEU B CA 1
ATOM 1296 C C . LEU B 1 77 ? 5.754 -3.307 -4.219 1 98.5 77 LEU B C 1
ATOM 1298 O O . LEU B 1 77 ? 5.34 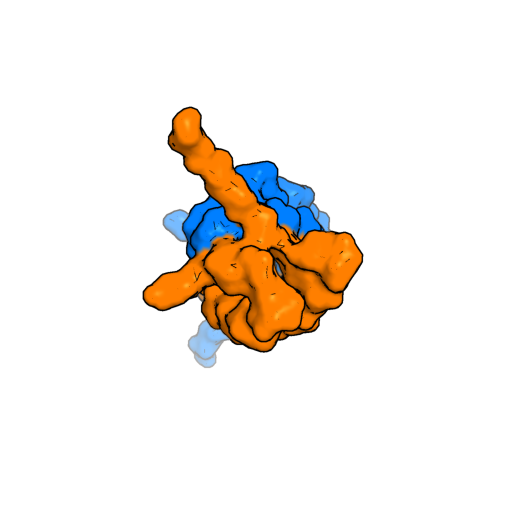-3.205 -5.375 1 98.5 77 LEU B O 1
ATOM 1302 N N . GLU B 1 78 ? 6.441 -4.277 -3.754 1 98.5 78 GLU B N 1
ATOM 1303 C CA . GLU B 1 78 ? 6.629 -5.488 -4.543 1 98.5 78 GLU B CA 1
ATOM 1304 C C . GLU B 1 78 ? 6.086 -6.715 -3.812 1 98.5 78 GLU B C 1
ATOM 1306 O O . GLU B 1 78 ? 6.324 -6.887 -2.617 1 98.5 78 GLU B O 1
ATOM 1311 N N . PHE B 1 79 ? 5.391 -7.512 -4.539 1 98.5 79 PHE B N 1
ATOM 1312 C CA . PHE B 1 79 ? 4.887 -8.781 -4.039 1 98.5 79 PHE B CA 1
ATOM 1313 C C . PHE B 1 79 ? 5.418 -9.945 -4.871 1 98.5 79 PHE B C 1
ATOM 1315 O O . PHE B 1 79 ? 5.422 -9.875 -6.102 1 98.5 79 PHE B O 1
ATOM 1322 N N . GLU B 1 80 ? 5.852 -10.906 -4.219 1 98.5 80 GLU B N 1
ATOM 1323 C CA . GLU B 1 80 ? 6.262 -12.141 -4.879 1 98.5 80 GLU B CA 1
ATOM 1324 C C . GLU B 1 80 ? 5.395 -13.312 -4.441 1 98.5 80 GLU B C 1
ATOM 1326 O O . GLU B 1 80 ? 5.168 -13.516 -3.246 1 98.5 80 GLU B O 1
ATOM 1331 N N . PHE B 1 81 ? 5 -14.062 -5.371 1 98.25 81 PHE B N 1
ATOM 1332 C CA . PHE B 1 81 ? 4.098 -15.18 -5.121 1 98.25 81 PHE B CA 1
ATOM 1333 C C . PHE B 1 81 ? 4.734 -16.5 -5.562 1 98.25 81 PHE B C 1
ATOM 1335 O O . PHE B 1 81 ? 5.383 -16.547 -6.605 1 98.25 81 PHE B O 1
ATOM 1342 N N . ARG B 1 82 ? 4.469 -17.469 -4.766 1 97.25 82 ARG B N 1
ATOM 1343 C CA . ARG B 1 82 ? 4.91 -18.828 -5.07 1 97.25 82 ARG B CA 1
ATOM 1344 C C . ARG B 1 82 ? 3.838 -19.844 -4.695 1 97.25 82 ARG B C 1
ATOM 1346 O O . ARG B 1 82 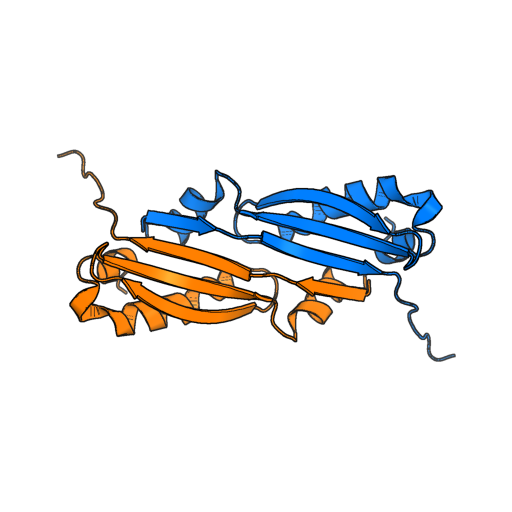? 3.004 -19.594 -3.826 1 97.25 82 ARG B O 1
ATOM 1353 N N . PHE B 1 83 ? 4.027 -20.984 -5.34 1 95.62 83 PHE B N 1
ATOM 1354 C CA . PHE B 1 83 ? 3.145 -22.094 -5.012 1 95.62 83 PHE B CA 1
ATOM 1355 C C . PHE B 1 83 ? 3.371 -22.547 -3.576 1 95.62 83 PHE B C 1
ATOM 1357 O O . PHE B 1 83 ? 4.508 -22.609 -3.107 1 95.62 83 PHE B O 1
ATOM 1364 N N . SER B 1 84 ? 2.248 -22.75 -2.9 1 93.56 84 SER B N 1
ATOM 1365 C CA . SER B 1 84 ? 2.305 -23.312 -1.554 1 93.56 84 SER B CA 1
ATOM 1366 C C . SER B 1 84 ? 1.62 -24.672 -1.491 1 93.56 84 SER B C 1
ATOM 1368 O O . SER B 1 84 ? 0.467 -24.812 -1.903 1 93.56 84 SER B O 1
ATOM 1370 N N . ARG B 1 85 ? 2.428 -25.672 -1.051 1 86.56 85 ARG B N 1
ATOM 1371 C CA . ARG B 1 85 ? 1.862 -27.016 -0.897 1 86.56 85 ARG B CA 1
ATOM 1372 C C . ARG B 1 85 ? 1.075 -27.125 0.404 1 86.56 85 ARG B C 1
ATOM 1374 O O . ARG B 1 85 ? 1.476 -26.578 1.429 1 86.56 85 ARG B O 1
ATOM 1381 N N . SER B 1 86 ? -0.242 -27.125 0.356 1 65.69 86 SER B N 1
ATOM 1382 C CA . SER B 1 86 ? -1.018 -27.344 1.57 1 65.69 86 SER B CA 1
ATOM 1383 C C . SER B 1 86 ? -0.585 -28.641 2.266 1 65.69 86 SER B C 1
ATOM 1385 O O . SER B 1 86 ? -0.37 -29.656 1.612 1 65.69 86 SER B O 1
ATOM 1387 N N . GLU B 1 87 ? 0.38 -28.688 3.182 1 53.66 87 GLU B N 1
ATOM 1388 C CA . GLU B 1 87 ? 0.522 -29.953 3.9 1 53.66 87 GLU B CA 1
ATOM 1389 C C . GLU B 1 87 ? -0.84 -30.547 4.258 1 53.66 87 GLU B C 1
ATOM 1391 O O . GLU B 1 87 ? -1.608 -29.938 5.004 1 53.66 87 GLU B O 1
ATOM 1396 N N . ARG B 1 88 ? -1.548 -31.094 3.455 1 42.84 88 ARG B N 1
ATOM 1397 C CA . ARG B 1 88 ? -2.609 -31.953 3.971 1 42.84 88 ARG B CA 1
ATOM 1398 C C . ARG B 1 88 ? -2.064 -32.938 5 1 42.84 88 ARG B C 1
ATOM 1400 O O . ARG B 1 88 ? -0.954 -33.438 4.848 1 42.84 88 ARG B O 1
ATOM 1407 N N . GLU B 1 89 ? -2.244 -32.719 6.277 1 40 89 GLU B N 1
ATOM 1408 C CA . GLU B 1 89 ? -2.109 -33.875 7.152 1 40 89 GLU B CA 1
ATOM 1409 C C . GLU B 1 89 ? -2.676 -35.125 6.496 1 40 89 GLU B C 1
ATOM 1411 O O . GLU B 1 89 ? -3.855 -35.156 6.145 1 40 89 GLU B O 1
ATOM 1416 N N . GLU B 1 90 ? -1.969 -35.812 5.641 1 32.38 90 GLU B N 1
ATOM 1417 C CA . GLU B 1 90 ? -2.311 -37.219 5.664 1 32.38 90 GLU B CA 1
ATOM 1418 C C . GLU B 1 90 ? -2.273 -37.781 7.086 1 32.38 90 GLU B C 1
ATOM 1420 O O . GLU B 1 90 ? -1.432 -37.375 7.891 1 32.38 90 GLU B O 1
#

Solvent-accessible surface area (backbone atoms only — not comparable to full-atom values): 9690 Å² total; per-residue (Å²): 131,81,40,55,22,63,41,34,70,47,34,88,84,28,46,67,59,48,49,52,47,46,66,63,52,54,48,68,46,36,73,43,51,53,38,74,58,62,70,46,78,38,79,90,73,54,30,40,34,36,32,36,29,73,31,88,63,18,36,60,51,48,12,62,74,46,47,48,22,38,52,46,78,45,62,41,37,35,40,35,38,32,53,47,80,74,78,66,84,123,131,84,41,55,23,63,39,33,68,46,33,86,83,28,47,69,58,48,50,53,47,47,67,61,51,54,49,67,47,37,73,43,49,52,40,73,58,63,70,44,77,39,80,90,74,56,29,41,33,37,32,37,28,75,31,88,61,18,36,59,50,48,12,62,74,47,46,50,22,38,51,46,78,45,60,41,37,35,39,36,38,30,53,47,81,73,78,66,82,122

Organism: NCBI:txid2816475

Nearest PDB structures (foldseek):
  5kbi-assembly1_B  TM=3.932E-01  e=1.734E+00  Acinetobacter calcoaceticus
  5kbg-assembly1_B  TM=3.400E-01  e=1.171E+00  Acinetobacter calcoaceticus
  5kbh-assembly1_A  TM=3.414E-01  e=1.250E+00  Acinetobacter calcoaceticus
  6iy8-assembly1_B  TM=3.940E-01  e=1.624E+00  Pseudomonas putida
  5kbh-assembly1_B  TM=3.042E-01  e=1.171E+00  Acinetobacter calcoaceticus

Secondary structure (DSSP, 8-state):
---HHHHHTTHHHHHHHHHHHHHHHGGGGBSS-EEEEEEEEETTTTEEEEEEEE-TTHHHHHHHHTTS-EEEEEEEEEEEEE--------/---HHHHHTTHHHHHHHHHHHHHHHGGGGBSS-EEEEEEEEETTTTEEEEEEEE-TTHHHHHHHHTTS-EEEEEEEEEEEEE--------

Foldseek 3Di:
DDDLLNCLVCCVVRVVVNVVVCQPCVQVVDPFGKDKDDWDADPVQSKIKIKIFGDPRRQVSVCVVVPNDGDDTDDIDMDMDHHDDPPPPD/DDDLLNCLVCCVVRVVVNVVVCQPCVQVVDPFGKDKDDWDADPVQSKIKIKIFGDPRRQVSVCVVVPNDGDDTDDIDMDMDHHDDPPPPD